Protein AF-W9UU09-F1 (afdb_monomer_lite)

pLDDT: mean 93.39, std 6.08, range [63.75, 98.38]

Radius of gyration: 11.28 Å; chains: 1; bounding box: 26×23×32 Å

Foldseek 3Di:
DVVVVQVVCVVVVAPKDWDDDPDPDIDIDHDPVCVVVVCVVVVPDDDDDPPDDD

Sequence (54 aa):
MAMQTVWKLRAQGLPVYFTMDAGPNLKLLFEKASANDVLAHFPDIEVIHPFGLT

Organism: NCBI:txid1229521

InterPro domains:
  IPR036554 GHMP kinase, C-terminal domain superfamily [G3DSA:3.30.70.890] (1-51)
  IPR036554 GHMP kinase, C-terminal domain superfamily [SSF55060] (3-45)

Secondary structure (DSSP, 8-state):
-HHHHHHHHHHTT--EEEEE-SSSPEEEEE-GGGHHHHHHH-TTPPP--TT---

Structure (mmCIF, N/CA/C/O backbone):
data_AF-W9UU09-F1
#
_entry.id   AF-W9UU09-F1
#
loop_
_atom_site.group_PDB
_atom_site.id
_atom_site.type_symbol
_atom_site.label_atom_id
_atom_site.label_alt_id
_atom_site.label_comp_id
_atom_site.label_asym_id
_atom_site.label_entity_id
_atom_site.label_seq_id
_atom_site.pdbx_PDB_ins_code
_atom_site.Cartn_x
_atom_site.Cartn_y
_atom_site.Cartn_z
_atom_site.occupancy
_atom_site.B_iso_or_equiv
_atom_site.auth_seq_id
_atom_site.auth_comp_id
_atom_site.auth_asym_id
_atom_site.auth_atom_id
_atom_site.pdbx_PDB_model_num
ATOM 1 N N . MET A 1 1 ? -1.857 2.200 -13.856 1.00 84.50 1 MET A N 1
ATOM 2 C CA . MET A 1 1 ? -0.792 1.378 -13.224 1.00 84.50 1 MET A CA 1
ATOM 3 C C . MET A 1 1 ? -0.984 1.349 -11.709 1.00 84.50 1 MET A C 1
ATOM 5 O O . MET A 1 1 ? -1.497 2.327 -11.182 1.00 84.50 1 MET A O 1
ATOM 9 N N . ALA A 1 2 ? -0.560 0.292 -11.003 1.00 91.56 2 ALA A N 1
ATOM 10 C CA . ALA A 1 2 ? -0.777 0.135 -9.552 1.00 91.56 2 ALA A CA 1
ATOM 11 C C . ALA A 1 2 ? -0.287 1.335 -8.713 1.00 91.56 2 ALA A C 1
ATOM 13 O O . ALA A 1 2 ? -1.002 1.812 -7.837 1.00 91.56 2 ALA A O 1
ATOM 14 N N . MET A 1 3 ? 0.876 1.905 -9.053 1.00 94.88 3 MET A N 1
ATOM 15 C CA . MET A 1 3 ? 1.409 3.110 -8.398 1.00 94.88 3 MET A CA 1
ATOM 16 C C . MET A 1 3 ? 0.463 4.319 -8.494 1.00 94.88 3 MET A C 1
ATOM 18 O O . MET A 1 3 ? 0.300 5.052 -7.524 1.00 94.88 3 MET A O 1
ATOM 22 N N . GLN A 1 4 ? -0.213 4.502 -9.636 1.00 96.56 4 GLN A N 1
ATOM 23 C CA . GLN A 1 4 ? -1.186 5.587 -9.820 1.00 96.56 4 GLN A CA 1
ATOM 24 C C . GLN A 1 4 ? -2.416 5.395 -8.932 1.00 96.56 4 GLN A C 1
ATOM 26 O O . GLN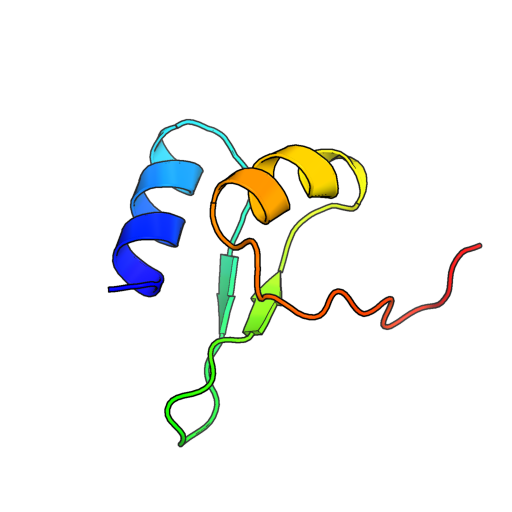 A 1 4 ? -2.924 6.371 -8.382 1.00 96.56 4 GLN A O 1
ATOM 31 N N . THR A 1 5 ? -2.867 4.149 -8.757 1.00 96.50 5 THR A N 1
ATOM 32 C CA . THR A 1 5 ? -3.937 3.818 -7.810 1.00 96.50 5 THR A CA 1
ATOM 33 C C . THR A 1 5 ? -3.520 4.195 -6.392 1.00 96.50 5 THR A C 1
ATOM 35 O O . THR A 1 5 ? -4.256 4.918 -5.729 1.00 96.50 5 THR A O 1
ATOM 38 N N . VAL A 1 6 ? -2.311 3.818 -5.954 1.00 97.31 6 VAL A N 1
ATOM 39 C CA . VAL A 1 6 ? -1.810 4.185 -4.616 1.00 97.31 6 VAL A CA 1
ATOM 40 C C . VAL A 1 6 ? -1.743 5.706 -4.433 1.00 97.31 6 VAL A C 1
ATOM 42 O O . VAL A 1 6 ? -2.218 6.221 -3.422 1.00 97.31 6 VAL A O 1
ATOM 45 N N . TRP A 1 7 ? -1.222 6.452 -5.414 1.00 97.56 7 TRP A N 1
ATOM 46 C CA . TRP A 1 7 ? -1.177 7.918 -5.334 1.00 97.56 7 TRP A CA 1
ATOM 47 C C . TRP A 1 7 ? -2.568 8.550 -5.238 1.00 97.56 7 TRP A C 1
ATOM 49 O O . TRP A 1 7 ? -2.759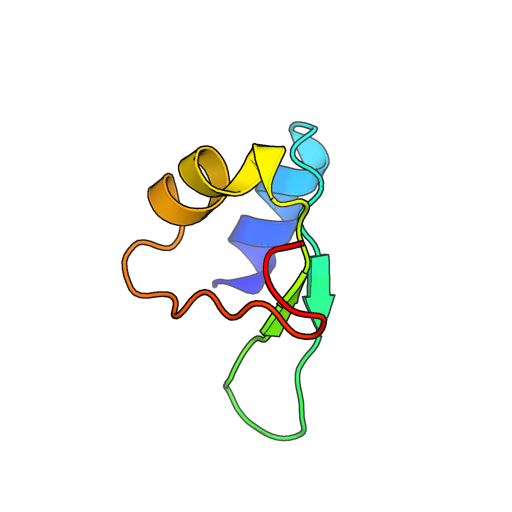 9.463 -4.434 1.00 97.56 7 TRP A O 1
ATOM 59 N N . LYS A 1 8 ? -3.539 8.056 -6.017 1.00 98.38 8 LYS A N 1
ATOM 60 C CA . LYS A 1 8 ? -4.929 8.526 -5.964 1.00 98.38 8 LYS A CA 1
ATOM 61 C C . LYS A 1 8 ? -5.547 8.273 -4.589 1.00 98.38 8 LYS A C 1
ATOM 63 O O . LYS A 1 8 ? -6.126 9.189 -4.018 1.00 98.38 8 LYS A O 1
ATOM 68 N N . LEU A 1 9 ? -5.393 7.063 -4.055 1.00 98.00 9 LEU A N 1
ATOM 69 C CA . LEU A 1 9 ? -5.944 6.683 -2.752 1.00 98.00 9 LEU A CA 1
ATOM 70 C C . LEU A 1 9 ? -5.354 7.525 -1.620 1.00 98.00 9 LEU A C 1
ATOM 72 O O . LEU A 1 9 ? -6.092 8.041 -0.783 1.00 98.00 9 LEU A O 1
ATOM 76 N N . ARG A 1 10 ? -4.039 7.768 -1.653 1.00 97.81 10 ARG A N 1
ATOM 77 C CA . ARG A 1 10 ? -3.386 8.643 -0.676 1.00 97.81 10 ARG A CA 1
ATOM 78 C C . ARG A 1 10 ? -3.883 10.086 -0.761 1.00 97.81 10 ARG A C 1
ATOM 80 O O . ARG A 1 10 ? -4.105 10.710 0.270 1.00 97.81 10 ARG A O 1
ATOM 87 N N . ALA A 1 11 ? -4.110 10.609 -1.968 1.00 98.19 11 ALA A N 1
ATOM 88 C CA . ALA A 1 11 ? -4.709 11.934 -2.155 1.00 98.19 11 ALA A CA 1
ATOM 89 C C . ALA A 1 11 ? -6.168 12.014 -1.659 1.00 98.19 11 ALA A C 1
ATOM 91 O O . ALA A 1 11 ? -6.645 13.099 -1.342 1.00 98.19 11 ALA A O 1
ATOM 92 N N . GLN A 1 12 ? -6.862 10.876 -1.569 1.00 97.81 12 GLN A N 1
ATOM 93 C CA . GLN A 1 12 ? -8.221 10.753 -1.031 1.00 97.81 12 GLN A CA 1
ATOM 94 C C . GLN A 1 12 ? -8.256 10.496 0.486 1.00 97.81 12 GLN A C 1
ATOM 96 O O . GLN A 1 12 ? -9.338 10.374 1.052 1.00 97.81 12 GLN A O 1
ATOM 101 N N . GLY A 1 13 ? -7.096 10.439 1.149 1.00 97.69 13 GLY A N 1
ATOM 102 C CA . GLY A 1 13 ? -6.988 10.279 2.600 1.00 97.69 13 GLY A CA 1
ATOM 103 C C . GLY A 1 13 ? -6.775 8.844 3.086 1.00 97.69 13 GLY A C 1
ATOM 104 O O . GLY A 1 13 ? -6.658 8.648 4.291 1.00 97.69 13 GLY A O 1
ATOM 105 N N . LEU A 1 14 ? -6.669 7.851 2.194 1.00 98.00 14 LEU A N 1
ATOM 106 C CA . LEU A 1 14 ? -6.340 6.476 2.581 1.00 98.00 14 LEU A CA 1
ATOM 107 C C . LEU A 1 14 ? -4.814 6.329 2.754 1.00 98.00 14 LEU A C 1
ATOM 109 O O . LEU A 1 14 ? -4.085 6.466 1.765 1.00 98.00 14 LEU A O 1
ATOM 113 N N . PRO A 1 15 ? -4.287 6.043 3.964 1.00 96.88 15 PRO A N 1
ATOM 114 C CA . PRO A 1 15 ? -2.847 5.961 4.205 1.00 96.88 15 PRO A CA 1
ATOM 115 C C . PRO A 1 15 ? -2.264 4.644 3.667 1.00 96.88 15 PRO A C 1
ATOM 117 O O . PRO A 1 15 ? -2.012 3.696 4.410 1.00 96.88 15 PRO A O 1
ATOM 120 N N . VAL A 1 16 ? -2.043 4.597 2.353 1.00 97.81 16 VAL A N 1
ATOM 121 C CA . VAL A 1 16 ? -1.376 3.501 1.644 1.00 97.81 16 VAL A CA 1
ATOM 122 C C . VAL A 1 16 ? -0.148 4.018 0.896 1.00 97.81 16 VAL A C 1
ATOM 124 O O . VAL A 1 16 ? -0.168 5.058 0.230 1.00 97.81 16 VAL A O 1
ATOM 127 N N . TYR A 1 17 ? 0.945 3.278 1.024 1.00 97.69 17 TYR A N 1
ATOM 128 C CA . TYR A 1 17 ? 2.254 3.594 0.464 1.00 97.69 17 TYR A CA 1
ATOM 129 C C . TYR A 1 17 ? 2.804 2.372 -0.254 1.00 97.69 17 TYR A C 1
ATOM 131 O O . TYR A 1 17 ? 2.290 1.266 -0.098 1.00 97.69 17 TYR A O 1
ATOM 139 N N . PHE A 1 18 ? 3.861 2.562 -1.036 1.00 96.44 18 PHE A N 1
ATOM 140 C CA . PHE A 1 18 ? 4.532 1.445 -1.675 1.00 96.44 18 PHE A CA 1
ATOM 141 C C . PHE A 1 18 ? 6.045 1.591 -1.681 1.00 96.44 18 PHE A C 1
ATOM 143 O O . PHE A 1 18 ? 6.582 2.699 -1.669 1.00 96.44 18 PHE A O 1
ATOM 150 N N . THR A 1 19 ? 6.707 0.446 -1.771 1.00 94.94 19 THR A N 1
ATOM 151 C CA . THR A 1 19 ? 8.097 0.315 -2.203 1.00 94.94 19 THR A CA 1
ATOM 152 C C . THR A 1 19 ? 8.177 -0.762 -3.285 1.00 94.94 19 THR A C 1
ATOM 154 O O . THR A 1 19 ? 7.233 -1.533 -3.481 1.00 94.94 19 THR A O 1
ATOM 157 N N . MET A 1 20 ? 9.278 -0.801 -4.020 1.00 92.06 20 MET A N 1
ATOM 158 C CA . MET A 1 20 ? 9.503 -1.754 -5.101 1.00 92.06 20 MET A CA 1
ATOM 159 C C . MET A 1 20 ? 10.970 -2.178 -5.070 1.00 92.06 20 MET A C 1
ATOM 161 O O . MET A 1 20 ? 11.850 -1.336 -4.890 1.00 92.06 20 MET A O 1
ATOM 165 N N . ASP A 1 21 ? 11.222 -3.477 -5.227 1.00 86.31 21 ASP A N 1
ATOM 166 C CA . ASP A 1 21 ? 12.582 -3.985 -5.433 1.00 86.31 21 ASP A CA 1
ATOM 167 C C . ASP A 1 21 ? 13.011 -3.719 -6.897 1.00 86.31 21 ASP A C 1
ATOM 169 O O . ASP A 1 21 ? 12.347 -2.999 -7.637 1.00 86.31 21 ASP A O 1
ATOM 173 N N . ALA A 1 22 ? 14.094 -4.332 -7.378 1.00 82.75 22 ALA A N 1
ATOM 174 C CA . ALA A 1 22 ? 14.528 -4.204 -8.778 1.00 82.75 22 ALA A CA 1
ATOM 175 C C . ALA A 1 22 ? 13.606 -4.907 -9.814 1.00 82.75 22 ALA A C 1
ATOM 177 O O . ALA A 1 22 ? 13.969 -5.017 -10.983 1.00 82.75 22 ALA A O 1
ATOM 178 N N . GLY A 1 23 ? 12.437 -5.412 -9.401 1.00 84.38 23 GLY A N 1
ATOM 179 C CA . GLY A 1 23 ? 11.485 -6.156 -10.234 1.00 84.38 23 GLY A CA 1
ATOM 180 C C . GLY A 1 23 ? 10.102 -5.494 -10.317 1.00 84.38 23 GLY A C 1
ATOM 181 O O . GLY A 1 23 ? 9.887 -4.439 -9.730 1.00 84.38 23 GLY A O 1
ATOM 182 N N . PRO A 1 24 ? 9.133 -6.114 -11.015 1.00 86.94 24 PRO A N 1
ATOM 183 C CA . PRO A 1 24 ? 7.809 -5.524 -11.247 1.00 86.94 24 PRO A CA 1
ATOM 184 C C . PRO A 1 24 ? 6.872 -5.565 -10.024 1.00 86.94 24 PRO A C 1
ATOM 186 O O . PRO A 1 24 ? 5.771 -5.019 -10.079 1.00 86.94 24 PRO A O 1
ATOM 189 N N . ASN A 1 25 ? 7.277 -6.227 -8.934 1.00 89.00 25 ASN A N 1
ATOM 190 C CA . ASN A 1 25 ? 6.424 -6.466 -7.773 1.00 89.00 25 ASN A CA 1
ATOM 191 C C . ASN A 1 25 ? 6.393 -5.258 -6.838 1.00 89.00 25 ASN A C 1
ATOM 193 O O . ASN A 1 25 ? 7.415 -4.845 -6.287 1.00 89.00 25 ASN A O 1
ATOM 197 N N . LEU A 1 26 ? 5.188 -4.747 -6.605 1.00 92.75 26 LEU A N 1
ATOM 198 C CA . LEU A 1 26 ? 4.936 -3.650 -5.685 1.00 92.75 26 LEU A CA 1
ATOM 199 C C . LEU A 1 26 ? 4.633 -4.194 -4.284 1.00 92.75 26 LEU A C 1
ATOM 201 O O . LEU A 1 26 ? 3.739 -5.023 -4.126 1.00 92.75 26 LEU A O 1
ATOM 205 N N . LYS A 1 27 ? 5.332 -3.698 -3.261 1.00 95.06 27 LYS A N 1
ATOM 206 C CA . LYS A 1 27 ? 5.020 -3.986 -1.854 1.00 95.06 27 LYS A CA 1
ATOM 207 C C . LYS A 1 27 ? 4.219 -2.824 -1.292 1.00 95.06 27 LYS A C 1
ATOM 209 O O . LYS A 1 27 ? 4.727 -1.702 -1.273 1.00 95.06 27 LYS A O 1
ATOM 214 N N . LEU A 1 28 ? 2.989 -3.079 -0.848 1.00 96.56 28 LEU A N 1
ATOM 215 C CA . LEU A 1 28 ? 2.150 -2.059 -0.220 1.00 96.56 28 LEU A CA 1
ATOM 216 C C . LEU A 1 28 ? 2.347 -2.034 1.296 1.00 96.56 28 LEU A C 1
ATOM 218 O O . LEU A 1 28 ? 2.484 -3.072 1.938 1.00 96.56 28 LEU A O 1
ATOM 222 N N . LEU A 1 29 ? 2.338 -0.828 1.856 1.00 97.19 29 LEU A N 1
ATOM 223 C CA . LEU A 1 29 ? 2.413 -0.556 3.288 1.00 97.19 29 LEU A CA 1
ATOM 224 C C . LEU A 1 29 ? 1.171 0.248 3.673 1.00 97.19 29 LEU A C 1
ATOM 226 O O . LEU A 1 29 ? 0.938 1.326 3.123 1.00 97.19 29 LEU A O 1
ATOM 230 N N . PHE A 1 30 ? 0.371 -0.286 4.587 1.00 96.88 30 PHE A N 1
ATOM 231 C CA . PHE A 1 30 ? -0.867 0.322 5.070 1.00 96.88 30 PHE A CA 1
ATOM 232 C C . PHE A 1 30 ? -1.188 -0.205 6.473 1.00 96.88 30 PHE A C 1
ATOM 234 O O . PHE A 1 30 ? -0.657 -1.229 6.906 1.00 96.88 30 PHE A O 1
ATOM 241 N N . GLU A 1 31 ? -2.050 0.501 7.197 1.00 95.31 31 GLU A N 1
ATOM 242 C CA . GLU A 1 31 ? -2.486 0.082 8.529 1.00 95.31 31 GLU A CA 1
ATOM 243 C C . GLU A 1 31 ? -3.533 -1.034 8.458 1.00 95.31 31 GLU A C 1
ATOM 245 O O . GLU A 1 31 ? -4.383 -1.043 7.571 1.00 95.31 31 GLU A O 1
ATOM 250 N N . LYS A 1 32 ? -3.549 -1.937 9.448 1.00 93.94 32 LYS A N 1
ATOM 251 C CA . LYS A 1 32 ? -4.539 -3.030 9.538 1.00 93.94 32 LYS A CA 1
ATOM 252 C C . LYS A 1 32 ? -5.987 -2.528 9.451 1.00 93.94 32 LYS A C 1
ATOM 254 O O . LYS A 1 32 ? -6.823 -3.197 8.854 1.00 93.94 32 LYS A O 1
ATOM 259 N N . ALA A 1 33 ? -6.270 -1.353 10.017 1.00 95.12 33 ALA A N 1
ATOM 260 C CA . ALA A 1 33 ? -7.591 -0.726 9.970 1.00 95.12 33 ALA A CA 1
ATOM 261 C C . ALA A 1 33 ? -8.064 -0.422 8.535 1.00 95.12 33 ALA A C 1
ATOM 263 O O . ALA A 1 33 ? -9.259 -0.470 8.265 1.00 95.12 33 ALA A O 1
ATOM 264 N N . SER A 1 34 ? -7.130 -0.190 7.610 1.00 96.62 34 SER A N 1
ATOM 265 C CA . SER A 1 34 ? -7.389 0.138 6.205 1.00 96.62 34 SER A CA 1
ATOM 266 C C . SER A 1 34 ? -7.467 -1.092 5.294 1.00 96.62 34 SER A C 1
ATOM 268 O O . S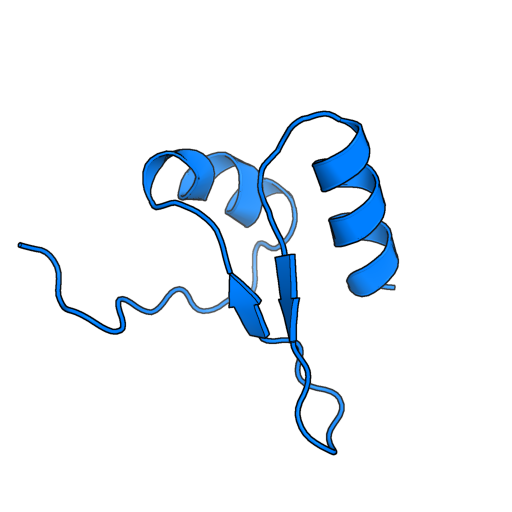ER A 1 34 ? -7.579 -0.946 4.079 1.00 96.62 34 SER A O 1
ATOM 270 N N . ALA A 1 35 ? -7.366 -2.312 5.836 1.00 94.88 35 ALA A N 1
ATOM 271 C CA . ALA A 1 35 ? -7.230 -3.525 5.029 1.00 94.88 35 ALA A CA 1
ATOM 272 C C . ALA A 1 35 ? -8.402 -3.746 4.066 1.00 94.88 35 ALA A C 1
ATOM 274 O O . ALA A 1 35 ? -8.175 -4.043 2.896 1.00 94.88 35 ALA A O 1
ATOM 275 N N . ASN A 1 36 ? -9.640 -3.551 4.528 1.00 96.56 36 ASN A N 1
ATOM 276 C CA . ASN A 1 36 ? -10.825 -3.723 3.685 1.00 96.56 36 ASN A CA 1
ATOM 277 C C . ASN A 1 36 ? -10.841 -2.725 2.518 1.00 96.56 36 ASN A C 1
ATOM 279 O O . ASN A 1 36 ? -11.112 -3.114 1.384 1.00 96.56 36 ASN A O 1
ATOM 283 N N . ASP A 1 37 ? -10.490 -1.465 2.782 1.00 97.38 37 ASP A N 1
ATOM 284 C CA . ASP A 1 37 ? -10.441 -0.423 1.754 1.00 97.38 37 ASP A CA 1
ATOM 285 C C . ASP A 1 37 ? -9.335 -0.707 0.731 1.00 97.38 37 ASP A C 1
ATOM 287 O O . ASP A 1 37 ? -9.539 -0.566 -0.474 1.00 97.38 37 ASP A O 1
A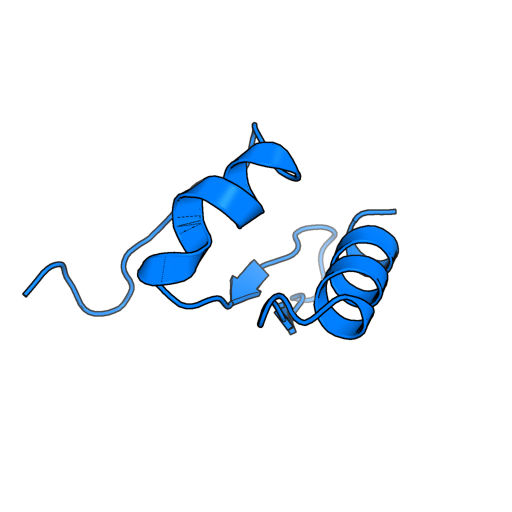TOM 291 N N . VAL A 1 38 ? -8.167 -1.170 1.185 1.00 97.00 38 VAL A N 1
ATOM 292 C CA . VAL A 1 38 ? -7.065 -1.558 0.292 1.00 97.00 38 VAL A CA 1
ATOM 293 C C . VAL A 1 38 ? -7.453 -2.765 -0.568 1.00 97.00 38 VAL A C 1
ATOM 295 O O . VAL A 1 38 ? -7.250 -2.729 -1.783 1.00 97.00 38 VAL A O 1
ATOM 298 N N . LEU A 1 39 ? -8.059 -3.801 0.019 1.00 96.44 39 LEU A N 1
ATOM 299 C CA . LEU A 1 39 ? -8.487 -5.012 -0.695 1.00 96.44 39 LEU A CA 1
ATOM 300 C C . LEU A 1 39 ? -9.582 -4.736 -1.733 1.00 96.44 39 LEU A C 1
ATOM 302 O O . LEU A 1 39 ? -9.607 -5.385 -2.776 1.00 96.44 39 LEU A O 1
ATOM 306 N N . ALA A 1 40 ? -10.432 -3.730 -1.515 1.00 97.06 40 ALA A N 1
ATOM 307 C CA . ALA A 1 40 ? -11.409 -3.297 -2.515 1.00 97.06 40 ALA A CA 1
ATOM 308 C C . ALA A 1 40 ? -10.753 -2.746 -3.800 1.00 97.06 40 ALA A C 1
ATOM 310 O O . ALA A 1 40 ? -11.355 -2.794 -4.874 1.00 97.06 40 ALA A O 1
ATOM 311 N N . HIS A 1 41 ? -9.521 -2.233 -3.710 1.00 96.94 41 HIS A N 1
ATOM 312 C CA . HIS A 1 41 ? -8.767 -1.689 -4.845 1.00 96.94 41 HIS A CA 1
ATOM 313 C C . HIS A 1 41 ? -7.695 -2.638 -5.395 1.00 96.94 41 HIS A C 1
ATOM 315 O O . HIS A 1 41 ? -7.289 -2.486 -6.550 1.00 96.94 41 HIS A O 1
ATOM 321 N N . PHE A 1 42 ? -7.243 -3.599 -4.590 1.00 95.56 42 PHE A N 1
ATOM 322 C CA . PHE A 1 42 ? -6.230 -4.592 -4.942 1.00 95.56 42 PHE A CA 1
ATOM 323 C C . PHE A 1 42 ? -6.710 -5.994 -4.523 1.00 95.56 42 PHE A C 1
ATOM 325 O O . PHE A 1 42 ? -6.184 -6.549 -3.563 1.00 95.56 42 PHE A O 1
ATOM 332 N N . PRO A 1 43 ? -7.715 -6.573 -5.206 1.00 94.81 43 PRO A N 1
ATOM 333 C CA . PRO A 1 43 ? -8.359 -7.815 -4.764 1.00 94.81 43 PRO A CA 1
ATOM 334 C C . PRO A 1 43 ? -7.426 -9.034 -4.782 1.00 94.81 43 PRO A C 1
ATOM 336 O O . PRO A 1 43 ? -7.619 -9.959 -4.001 1.00 94.81 43 PRO A O 1
ATOM 339 N N . ASP A 1 44 ? -6.395 -9.010 -5.629 1.00 92.25 44 ASP A N 1
ATOM 340 C CA . ASP A 1 44 ? -5.452 -10.119 -5.810 1.00 92.25 44 ASP A CA 1
ATOM 341 C C . ASP A 1 44 ? -4.160 -9.961 -4.980 1.00 92.25 44 ASP A C 1
ATOM 343 O O . ASP A 1 44 ? -3.171 -10.650 -5.232 1.00 92.25 44 ASP A O 1
ATOM 347 N N . ILE A 1 45 ? -4.116 -9.020 -4.024 1.00 92.75 45 ILE A N 1
ATOM 348 C CA . ILE A 1 45 ? -2.929 -8.805 -3.185 1.00 92.75 45 ILE A CA 1
ATOM 349 C C . ILE A 1 45 ? -2.852 -9.823 -2.043 1.00 92.75 45 ILE A C 1
ATOM 351 O O . ILE A 1 45 ? -3.832 -10.103 -1.355 1.00 92.75 45 ILE A O 1
ATOM 355 N N . GLU A 1 46 ? -1.650 -10.326 -1.782 1.00 94.62 46 GLU A N 1
ATOM 356 C CA . GLU A 1 46 ? -1.363 -11.104 -0.582 1.00 94.62 46 GLU A CA 1
ATOM 357 C C . GLU A 1 46 ? -1.076 -10.164 0.599 1.00 94.62 46 GLU A C 1
ATOM 359 O O . GLU A 1 46 ? -0.153 -9.345 0.551 1.00 94.62 46 GLU A O 1
ATOM 364 N N . VAL A 1 47 ? -1.862 -10.278 1.674 1.00 94.31 47 VAL A N 1
ATOM 365 C CA . VAL A 1 47 ? -1.634 -9.519 2.911 1.00 94.31 47 VAL A CA 1
ATOM 366 C C . VAL A 1 47 ? -0.806 -10.354 3.879 1.00 94.31 47 VAL A C 1
ATOM 368 O O . VAL A 1 47 ? -1.225 -11.428 4.303 1.00 94.31 47 VAL A O 1
ATOM 371 N N . ILE A 1 48 ? 0.350 -9.821 4.274 1.00 94.31 48 ILE A N 1
ATOM 372 C CA . ILE A 1 48 ? 1.221 -10.418 5.290 1.00 94.31 48 ILE A CA 1
ATOM 373 C C . ILE A 1 48 ? 1.262 -9.557 6.558 1.00 94.31 48 ILE A C 1
ATOM 375 O O . ILE A 1 48 ? 1.131 -8.334 6.504 1.00 94.31 48 ILE A O 1
ATOM 379 N N . HIS A 1 49 ? 1.501 -10.194 7.705 1.00 93.81 49 HIS A N 1
ATOM 380 C CA . HIS A 1 49 ? 1.679 -9.528 8.998 1.00 93.81 49 HIS A CA 1
ATOM 381 C C . HIS A 1 49 ? 3.148 -9.630 9.435 1.00 93.81 49 HIS A C 1
ATOM 383 O O . HIS A 1 49 ? 3.511 -10.600 10.102 1.00 93.81 49 HIS A O 1
ATOM 389 N N . PRO A 1 50 ? 4.014 -8.660 9.077 1.00 89.12 50 PRO A N 1
ATOM 390 C CA . PRO A 1 50 ? 5.465 -8.787 9.257 1.00 89.12 50 PRO A CA 1
ATOM 391 C C . PRO A 1 50 ? 5.908 -8.907 10.723 1.00 89.12 50 PRO A C 1
ATOM 393 O O . PRO A 1 50 ? 7.009 -9.379 10.986 1.00 89.12 50 PRO A O 1
ATOM 396 N N . PHE A 1 51 ? 5.055 -8.508 11.671 1.00 88.50 51 PHE A N 1
ATOM 397 C CA . PHE A 1 51 ? 5.345 -8.516 13.109 1.00 88.50 51 PHE A CA 1
ATOM 398 C C . PHE A 1 51 ? 4.388 -9.406 13.927 1.00 88.50 51 PHE A C 1
ATOM 400 O O . PHE A 1 51 ? 4.390 -9.335 15.151 1.00 88.50 51 PHE A O 1
ATOM 407 N N . GLY A 1 52 ? 3.576 -10.250 13.277 1.00 84.06 52 GLY A N 1
ATOM 408 C CA . GLY A 1 52 ? 2.566 -11.080 13.948 1.00 84.06 52 GLY A CA 1
ATOM 409 C C . GLY A 1 52 ? 1.209 -10.389 14.160 1.00 84.06 52 GLY A C 1
ATOM 410 O O . GLY A 1 52 ? 0.988 -9.265 13.714 1.00 84.06 52 GLY A O 1
ATOM 411 N N . LEU A 1 53 ? 0.268 -11.109 14.785 1.00 79.62 53 LEU A N 1
ATOM 412 C CA . LEU A 1 53 ? -1.147 -10.718 14.946 1.00 79.62 53 LEU A CA 1
ATOM 413 C C . LEU A 1 53 ? -1.506 -10.162 16.337 1.00 79.62 53 LE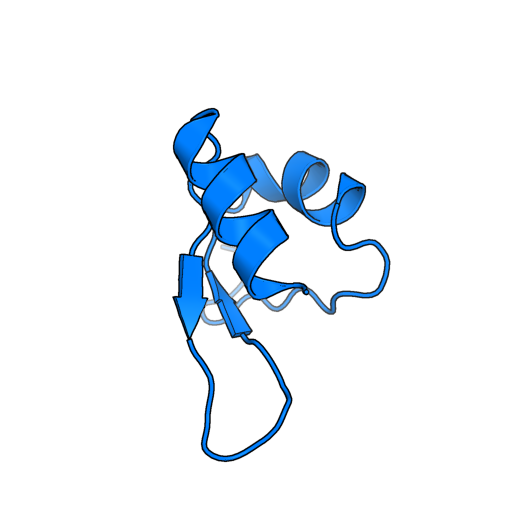U A C 1
ATOM 415 O O . LEU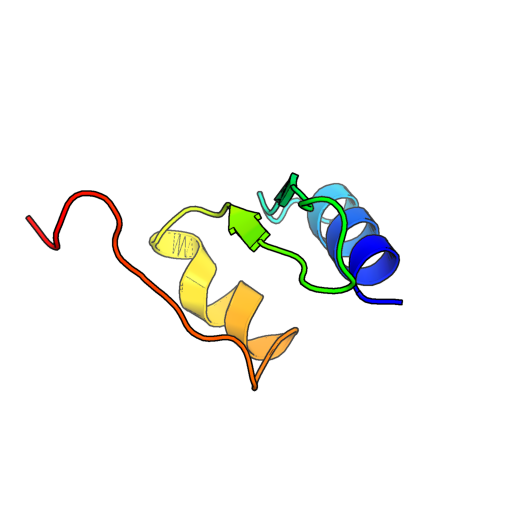 A 1 53 ? -2.689 -9.908 16.568 1.00 79.62 53 LEU A O 1
ATOM 419 N N . THR A 1 54 ? -0.519 -10.038 17.232 1.00 63.75 54 THR A N 1
ATOM 420 C CA . THR A 1 54 ? -0.690 -9.669 18.652 1.00 63.75 54 THR A CA 1
ATOM 421 C C . THR A 1 54 ? -1.474 -8.388 18.858 1.00 63.75 54 THR A C 1
ATOM 423 O O . THR A 1 54 ? -1.187 -7.412 18.126 1.00 63.75 54 THR A O 1
#